Protein AF-A0A2R6DMB8-F1 (afdb_monomer_lite)

Sequence (91 aa):
MNTRQAARRYVIVLLSSILAFTVLYSVGMQVFENEPRSLLRSLQVVMQTLTTIGYGGDAPWETTPMLVLVLTMQTATLLLVFSAFPAVVVP

Secondary structure (DSSP, 8-state):
--HHHHHHHHHHHHHHHHHHHHHHHHHHHHHTSS----HHHHHHHHHHHHTT----TTPPP-SHHHHHHHHHHHHHHHHHHHHHHHHHH--

Structure (mmCIF, N/CA/C/O backbone):
data_AF-A0A2R6DMB8-F1
#
_entry.id   AF-A0A2R6DMB8-F1
#
loop_
_atom_site.group_PDB
_atom_site.id
_atom_site.type_symbol
_atom_site.label_atom_id
_atom_site.label_alt_id
_atom_site.label_comp_id
_atom_site.label_asym_id
_atom_site.label_entity_id
_atom_site.label_seq_id
_atom_site.pdbx_PDB_ins_code
_atom_site.Cartn_x
_atom_site.Cartn_y
_atom_site.Cartn_z
_atom_site.occupancy
_atom_site.B_iso_or_equiv
_atom_site.auth_seq_id
_atom_site.auth_comp_id
_atom_site.auth_asym_id
_atom_site.auth_atom_id
_atom_site.pdbx_PDB_model_num
ATOM 1 N N . MET A 1 1 ? 23.771 -6.957 -18.044 1.00 59.16 1 MET A N 1
ATOM 2 C CA . MET A 1 1 ? 22.596 -7.580 -17.391 1.00 59.16 1 MET A CA 1
ATOM 3 C C . MET A 1 1 ? 21.472 -7.613 -18.413 1.00 59.16 1 MET A C 1
ATOM 5 O O . MET A 1 1 ? 21.180 -6.571 -18.975 1.00 59.16 1 MET A O 1
ATOM 9 N N . ASN A 1 2 ? 20.908 -8.781 -18.730 1.00 75.06 2 ASN A N 1
ATOM 10 C CA . ASN A 1 2 ? 19.930 -8.895 -19.819 1.00 75.06 2 ASN A CA 1
ATOM 11 C C . ASN A 1 2 ? 18.646 -8.135 -19.447 1.00 75.06 2 ASN A C 1
ATOM 13 O O . ASN A 1 2 ? 17.964 -8.527 -18.499 1.00 75.06 2 ASN A O 1
ATOM 17 N N . THR A 1 3 ? 18.307 -7.076 -20.184 1.00 76.44 3 THR A N 1
ATOM 18 C CA . THR A 1 3 ? 17.143 -6.192 -19.950 1.00 76.44 3 THR A CA 1
ATOM 19 C C . THR A 1 3 ? 15.837 -6.971 -19.754 1.00 76.44 3 THR A C 1
ATOM 21 O O . THR A 1 3 ? 15.076 -6.699 -18.827 1.00 76.44 3 THR A O 1
ATOM 24 N N . ARG A 1 4 ? 15.638 -8.056 -20.516 1.00 81.00 4 ARG A N 1
ATOM 25 C CA . ARG A 1 4 ? 14.502 -8.989 -20.359 1.00 81.00 4 ARG A CA 1
ATOM 26 C C . ARG A 1 4 ? 14.406 -9.632 -18.969 1.00 81.00 4 ARG A C 1
ATOM 28 O O . ARG A 1 4 ? 13.309 -9.825 -18.452 1.00 81.00 4 ARG A O 1
ATOM 35 N N . GLN A 1 5 ? 15.536 -9.985 -18.355 1.00 85.31 5 GLN A N 1
ATOM 36 C CA . GLN A 1 5 ? 15.548 -10.579 -17.013 1.00 85.31 5 GLN A CA 1
ATOM 37 C C . GLN A 1 5 ? 15.216 -9.538 -15.940 1.00 85.31 5 GLN A C 1
ATOM 39 O O . GLN A 1 5 ? 14.518 -9.867 -14.981 1.00 85.31 5 GLN A O 1
ATOM 44 N N . ALA A 1 6 ? 15.678 -8.295 -16.112 1.00 85.56 6 ALA A N 1
ATOM 45 C CA . ALA A 1 6 ? 15.347 -7.189 -15.218 1.00 85.56 6 ALA A CA 1
ATOM 46 C C . ALA A 1 6 ? 13.845 -6.864 -15.272 1.00 85.56 6 ALA A C 1
ATOM 48 O O . ALA A 1 6 ? 13.199 -6.831 -14.227 1.00 85.56 6 ALA A O 1
ATOM 49 N N . ALA A 1 7 ? 13.270 -6.759 -16.475 1.00 87.00 7 ALA A N 1
ATOM 50 C CA . ALA A 1 7 ? 11.836 -6.543 -16.664 1.00 87.00 7 ALA A CA 1
ATOM 51 C C . ALA A 1 7 ? 10.989 -7.662 -16.033 1.00 87.00 7 ALA A C 1
ATOM 53 O O . ALA A 1 7 ? 10.036 -7.390 -15.306 1.00 87.00 7 ALA A O 1
ATOM 54 N N . ARG A 1 8 ? 11.371 -8.934 -16.229 1.00 90.50 8 ARG A N 1
ATOM 55 C CA . ARG A 1 8 ? 10.668 -10.067 -15.604 1.00 90.50 8 ARG A CA 1
ATOM 56 C C . ARG A 1 8 ? 10.690 -9.981 -14.077 1.00 90.50 8 ARG A C 1
ATOM 58 O O . ARG A 1 8 ? 9.665 -10.203 -13.442 1.00 90.50 8 ARG A O 1
ATOM 65 N N . ARG A 1 9 ? 11.851 -9.679 -13.486 1.00 91.62 9 ARG A N 1
ATOM 66 C CA . ARG A 1 9 ? 11.988 -9.516 -12.029 1.00 91.62 9 ARG A CA 1
ATOM 67 C C . ARG A 1 9 ? 11.130 -8.361 -11.524 1.00 91.62 9 ARG A C 1
ATOM 69 O O . ARG A 1 9 ? 10.430 -8.542 -10.537 1.00 91.62 9 ARG A O 1
ATOM 76 N N . TYR A 1 10 ? 11.142 -7.231 -12.227 1.00 91.62 10 TYR A N 1
ATOM 77 C CA . TYR A 1 10 ? 10.321 -6.072 -11.895 1.00 91.62 10 TYR A CA 1
ATOM 78 C C . TYR A 1 10 ? 8.829 -6.421 -11.851 1.00 91.62 10 TYR A C 1
ATOM 80 O O . TYR A 1 10 ? 8.180 -6.176 -10.840 1.00 91.62 10 TYR A O 1
ATOM 88 N N . VAL A 1 11 ? 8.304 -7.065 -12.899 1.00 93.19 11 VAL A N 1
ATOM 89 C CA . VAL A 1 11 ? 6.887 -7.462 -12.965 1.00 93.19 11 VAL A CA 1
ATOM 90 C C . VAL A 1 11 ? 6.517 -8.427 -11.840 1.00 93.19 11 VAL A C 1
ATOM 92 O O . VAL A 1 11 ? 5.467 -8.267 -11.226 1.00 93.19 11 VAL A O 1
ATOM 95 N N . ILE A 1 12 ? 7.376 -9.406 -11.538 1.00 96.12 12 ILE A N 1
ATOM 96 C CA . ILE A 1 12 ? 7.139 -10.342 -10.430 1.00 96.12 12 ILE A CA 1
ATOM 97 C C . ILE A 1 12 ? 7.049 -9.581 -9.106 1.00 96.12 12 ILE A C 1
ATOM 99 O O . ILE A 1 12 ? 6.077 -9.756 -8.380 1.00 96.12 12 ILE A O 1
ATOM 103 N N . VAL A 1 13 ? 8.021 -8.710 -8.816 1.00 95.88 13 VAL A N 1
ATOM 104 C CA . VAL A 1 13 ? 8.029 -7.917 -7.579 1.00 95.88 13 VAL A CA 1
ATOM 105 C C . VAL A 1 13 ? 6.792 -7.026 -7.504 1.00 95.88 13 VAL A C 1
ATOM 107 O O . VAL A 1 13 ? 6.127 -7.015 -6.475 1.00 95.88 13 VAL A O 1
ATOM 110 N N . LEU A 1 14 ? 6.435 -6.346 -8.594 1.00 96.00 14 LEU A N 1
ATOM 111 C CA . LEU A 1 14 ? 5.256 -5.489 -8.662 1.00 96.00 14 LEU A CA 1
ATOM 112 C C . LEU A 1 14 ? 3.969 -6.261 -8.337 1.00 96.00 14 LEU A C 1
ATOM 114 O O . LEU A 1 14 ? 3.213 -5.854 -7.457 1.00 96.00 14 LEU A O 1
ATOM 118 N N . LEU A 1 15 ? 3.732 -7.391 -9.010 1.00 97.44 15 LEU A N 1
ATOM 119 C CA . LEU A 1 15 ? 2.541 -8.215 -8.782 1.00 97.44 15 LEU A CA 1
ATOM 120 C C . LEU A 1 15 ? 2.517 -8.794 -7.364 1.00 97.44 15 LEU A C 1
ATOM 122 O O . LEU A 1 15 ? 1.472 -8.779 -6.713 1.00 97.44 15 LEU A O 1
ATOM 126 N N . SER A 1 16 ? 3.662 -9.258 -6.858 1.00 98.12 16 SER A N 1
ATOM 127 C CA . SER A 1 16 ? 3.782 -9.737 -5.480 1.00 98.12 16 SER A CA 1
ATOM 128 C C . SER A 1 16 ? 3.483 -8.634 -4.465 1.00 98.12 16 SER A C 1
ATOM 130 O O . SER A 1 16 ? 2.754 -8.889 -3.511 1.00 98.12 16 SER A O 1
ATOM 132 N N . SER A 1 17 ? 3.978 -7.411 -4.674 1.00 97.88 17 SER A N 1
ATOM 133 C CA . SER A 1 17 ? 3.679 -6.263 -3.812 1.00 97.88 17 SER A C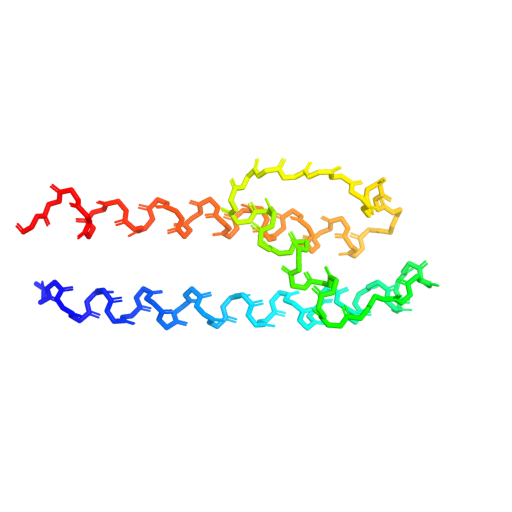A 1
ATOM 134 C C . SER A 1 17 ? 2.196 -5.906 -3.832 1.00 97.88 17 SER A C 1
ATOM 136 O O . SER A 1 17 ? 1.620 -5.708 -2.766 1.00 97.88 17 SER A O 1
ATOM 138 N N . ILE A 1 18 ? 1.557 -5.879 -5.007 1.00 98.44 18 ILE A N 1
ATOM 139 C CA . ILE A 1 18 ? 0.117 -5.599 -5.128 1.00 98.44 18 ILE A CA 1
ATOM 140 C C . ILE A 1 18 ? -0.695 -6.616 -4.320 1.00 98.44 18 ILE A C 1
ATOM 142 O O . ILE A 1 18 ? -1.543 -6.229 -3.515 1.00 98.44 18 ILE A O 1
ATOM 146 N N . LEU A 1 19 ? -0.418 -7.910 -4.494 1.00 98.50 19 LEU A N 1
ATOM 147 C CA . LEU A 1 19 ? -1.127 -8.974 -3.781 1.00 98.50 19 LEU A CA 1
ATOM 148 C C . LEU A 1 19 ? -0.865 -8.919 -2.271 1.00 98.50 19 LEU A C 1
ATOM 150 O O . LEU A 1 19 ? -1.809 -8.985 -1.485 1.00 98.50 19 LEU A O 1
ATOM 154 N N . ALA A 1 20 ? 0.396 -8.745 -1.865 1.00 98.62 20 ALA A N 1
ATOM 155 C CA . ALA A 1 20 ? 0.779 -8.679 -0.459 1.00 98.62 20 ALA A CA 1
ATOM 156 C C . ALA A 1 20 ? 0.119 -7.492 0.252 1.00 98.62 20 ALA A C 1
ATOM 158 O O . ALA A 1 20 ? -0.525 -7.682 1.282 1.00 98.62 20 ALA A O 1
ATOM 159 N N . PHE A 1 21 ? 0.209 -6.283 -0.313 1.00 98.69 21 PHE A N 1
ATOM 160 C CA . PHE A 1 21 ? -0.436 -5.109 0.273 1.00 98.69 21 PHE A CA 1
ATOM 161 C C . PHE A 1 21 ? -1.959 -5.226 0.271 1.00 98.69 21 PHE A C 1
ATOM 163 O O . PHE A 1 21 ? -2.581 -4.807 1.239 1.00 98.69 21 PHE A O 1
ATOM 170 N N . THR A 1 22 ? -2.566 -5.846 -0.746 1.00 98.75 22 THR A N 1
ATOM 171 C CA . THR A 1 22 ? -4.024 -6.063 -0.780 1.00 98.75 22 THR A CA 1
ATOM 172 C C . THR A 1 22 ? -4.486 -6.906 0.408 1.00 98.75 22 THR A C 1
ATOM 174 O O . THR A 1 22 ? -5.434 -6.533 1.100 1.00 98.75 22 THR A O 1
ATOM 177 N N . VAL A 1 23 ? -3.800 -8.023 0.671 1.00 98.69 23 VAL A N 1
ATOM 178 C CA . VAL A 1 23 ? -4.124 -8.911 1.797 1.00 98.69 23 VAL A CA 1
ATOM 179 C C . VAL A 1 23 ? -3.836 -8.225 3.130 1.00 98.69 23 VAL A C 1
ATOM 181 O O . VAL A 1 23 ? -4.705 -8.205 3.998 1.00 98.69 23 VAL A O 1
ATOM 184 N N . LEU A 1 24 ? -2.653 -7.619 3.284 1.00 98.69 24 LEU A N 1
ATOM 185 C CA . LEU A 1 24 ? -2.271 -6.917 4.514 1.00 98.69 24 LEU A CA 1
ATOM 186 C C . LEU A 1 24 ? -3.229 -5.773 4.845 1.00 98.69 24 LEU A C 1
ATOM 188 O O . LEU A 1 24 ? -3.572 -5.593 6.007 1.00 98.69 24 LEU A O 1
ATOM 192 N N . TYR A 1 25 ? -3.689 -5.029 3.841 1.00 98.56 25 TYR A N 1
ATOM 193 C CA . TYR A 1 25 ? -4.631 -3.933 4.034 1.00 98.56 25 TYR A CA 1
ATOM 194 C C . TYR A 1 25 ? -6.017 -4.438 4.442 1.00 98.56 25 TYR A C 1
ATOM 196 O O . TYR A 1 25 ? -6.604 -3.906 5.378 1.00 98.56 25 TYR A O 1
ATOM 204 N N . SER A 1 26 ? -6.529 -5.492 3.795 1.00 98.50 26 SER A N 1
ATOM 205 C CA . SER A 1 26 ? -7.810 -6.107 4.179 1.00 98.50 26 SER A CA 1
ATOM 206 C C . SER A 1 26 ? -7.781 -6.615 5.627 1.00 98.50 26 SER A C 1
ATOM 208 O O . SER A 1 26 ? -8.667 -6.280 6.415 1.00 98.50 26 SER A O 1
ATOM 210 N N . VAL A 1 27 ? -6.722 -7.346 5.999 1.00 98.50 27 VAL A N 1
ATOM 211 C CA . VAL A 1 27 ? -6.522 -7.851 7.367 1.00 98.50 27 VAL A CA 1
ATOM 212 C C . VAL A 1 27 ? -6.331 -6.702 8.356 1.00 98.50 27 VAL A C 1
ATOM 214 O O . VAL A 1 27 ? -6.938 -6.712 9.421 1.00 98.50 27 VAL A O 1
ATOM 217 N N . GLY A 1 28 ? -5.528 -5.695 8.014 1.00 98.19 28 GLY A N 1
ATOM 218 C CA . GLY A 1 28 ? -5.260 -4.556 8.888 1.00 98.19 28 GLY A CA 1
ATOM 219 C C . GLY A 1 28 ? -6.517 -3.743 9.196 1.00 98.19 28 GLY A C 1
ATOM 220 O O . GLY A 1 28 ? -6.782 -3.442 10.357 1.00 98.19 28 GLY A O 1
ATOM 221 N N . MET A 1 29 ? -7.343 -3.480 8.184 1.00 98.31 29 MET A N 1
ATOM 222 C CA . MET A 1 29 ? -8.633 -2.806 8.357 1.00 98.31 29 MET A CA 1
ATOM 223 C C . MET A 1 29 ? -9.595 -3.612 9.241 1.00 98.31 29 MET A C 1
ATOM 225 O O . MET A 1 29 ? -10.297 -3.044 10.073 1.00 98.31 29 MET A O 1
ATOM 229 N N . GLN A 1 30 ? -9.607 -4.941 9.102 1.00 97.81 30 GLN A N 1
ATOM 230 C CA . GLN A 1 30 ? -10.436 -5.806 9.940 1.00 97.81 30 GLN A CA 1
ATOM 231 C C . GLN A 1 30 ? -9.950 -5.857 11.395 1.00 97.81 30 GLN A C 1
ATOM 233 O O . GLN A 1 30 ? -10.769 -5.821 12.307 1.00 97.81 30 GLN A O 1
ATOM 238 N N . VAL A 1 31 ? -8.638 -5.982 11.612 1.00 98.19 31 VAL A N 1
ATOM 239 C CA . VAL A 1 31 ? -8.050 -6.244 12.936 1.00 98.19 31 VAL A CA 1
ATOM 240 C C . VAL A 1 31 ? -7.837 -4.966 13.745 1.00 98.19 31 VAL A C 1
ATOM 242 O O . VAL A 1 31 ? -8.045 -4.981 14.954 1.00 98.19 31 VAL A O 1
ATOM 245 N N . PHE A 1 32 ? -7.396 -3.880 13.107 1.00 98.06 32 PHE A N 1
ATOM 246 C CA . PHE A 1 32 ? -7.000 -2.656 13.807 1.00 98.06 32 PHE A CA 1
ATOM 247 C C . PHE A 1 32 ? -8.074 -1.566 13.747 1.00 98.06 32 PHE A C 1
ATOM 249 O O . PHE A 1 32 ? -8.328 -0.931 14.762 1.00 98.06 32 PHE A O 1
ATOM 256 N N . GLU A 1 33 ? -8.746 -1.380 12.608 1.00 97.31 33 GLU A N 1
ATOM 257 C CA . GLU A 1 33 ? -9.748 -0.307 12.434 1.00 97.31 33 GLU A CA 1
ATOM 258 C C . GLU A 1 33 ? -11.190 -0.778 12.695 1.00 97.31 33 GLU A C 1
ATOM 260 O O . GLU A 1 33 ? -12.104 0.035 12.736 1.00 97.31 33 GLU A O 1
ATOM 265 N N . ASN A 1 34 ? -11.419 -2.087 12.871 1.00 96.94 34 ASN A N 1
ATOM 266 C CA . ASN A 1 34 ? -12.756 -2.702 12.968 1.00 96.94 34 ASN A CA 1
ATOM 267 C C . ASN A 1 34 ? -13.685 -2.379 11.775 1.00 96.94 34 ASN A C 1
ATOM 269 O O . ASN A 1 34 ? -14.907 -2.461 11.881 1.00 96.94 34 ASN A O 1
ATOM 273 N N . GLU A 1 35 ? -13.103 -2.066 10.617 1.00 95.44 35 GLU A N 1
ATOM 274 C CA . GLU A 1 35 ? -13.788 -1.603 9.406 1.00 95.44 35 GLU A CA 1
ATOM 275 C C . GLU A 1 35 ? -13.458 -2.552 8.241 1.00 95.44 35 GLU A C 1
ATOM 277 O O . GLU A 1 35 ? -12.660 -2.222 7.359 1.00 95.44 35 GLU A O 1
ATOM 282 N N . PRO A 1 36 ? -14.012 -3.780 8.216 1.00 95.69 36 PRO A N 1
ATOM 283 C CA . PRO A 1 36 ? -13.609 -4.800 7.256 1.00 95.69 36 PRO A CA 1
ATOM 284 C C . PRO A 1 36 ? -13.818 -4.333 5.809 1.00 95.69 36 PRO A C 1
ATOM 286 O O . PRO A 1 36 ? -14.886 -3.853 5.419 1.00 95.69 36 PRO A O 1
ATOM 289 N N . ARG A 1 37 ? -12.786 -4.518 4.980 1.00 97.19 37 ARG A N 1
ATOM 290 C CA . ARG A 1 37 ? -12.818 -4.228 3.541 1.00 97.19 37 ARG A CA 1
ATOM 291 C C . ARG A 1 37 ? -12.735 -5.523 2.746 1.00 97.19 37 ARG A C 1
ATOM 293 O O . ARG A 1 37 ? -11.918 -6.394 3.044 1.00 97.19 37 ARG A O 1
ATOM 300 N N . SER A 1 38 ? -13.561 -5.637 1.705 1.00 97.75 38 SER A N 1
ATOM 301 C CA . SER A 1 38 ? -13.444 -6.735 0.744 1.00 97.75 38 SER A CA 1
ATOM 302 C C . SER A 1 38 ? -12.090 -6.675 0.034 1.00 97.75 38 SER A C 1
ATOM 304 O O . SER A 1 38 ? -11.545 -5.589 -0.171 1.00 97.75 38 SER A O 1
ATOM 306 N N . LEU A 1 39 ? -11.572 -7.823 -0.418 1.00 97.88 39 LEU A N 1
ATOM 307 C CA . LEU A 1 39 ? -10.297 -7.868 -1.147 1.00 97.88 39 LEU A CA 1
ATOM 308 C C . LEU A 1 39 ? -10.289 -6.945 -2.373 1.00 97.88 39 LEU A C 1
ATOM 310 O O . LEU A 1 39 ? -9.271 -6.330 -2.668 1.00 97.88 39 LEU A O 1
ATOM 314 N N . LEU A 1 40 ? -11.427 -6.803 -3.061 1.00 98.19 40 LEU A N 1
ATOM 315 C CA . LEU A 1 40 ? -11.543 -5.906 -4.210 1.00 98.19 40 LEU A CA 1
ATOM 316 C C . LEU A 1 40 ? -11.443 -4.429 -3.802 1.00 98.19 40 LEU A C 1
ATOM 318 O O . LEU A 1 40 ? -10.788 -3.650 -4.493 1.00 98.19 40 LEU A O 1
ATOM 322 N N . ARG A 1 41 ? -12.044 -4.041 -2.669 1.00 97.94 41 ARG A N 1
ATOM 323 C CA . ARG A 1 41 ? -11.913 -2.680 -2.131 1.00 97.94 41 ARG A CA 1
ATOM 324 C C . ARG A 1 41 ? -10.485 -2.411 -1.660 1.00 97.94 41 ARG A C 1
ATOM 326 O O . ARG A 1 41 ? -9.938 -1.361 -1.978 1.00 97.94 41 ARG A O 1
ATOM 333 N N . SER A 1 42 ? -9.856 -3.366 -0.981 1.00 98.38 42 SER A N 1
ATOM 334 C CA . SER A 1 42 ? -8.449 -3.260 -0.580 1.00 98.38 42 SER A CA 1
ATOM 335 C C . SER A 1 42 ? -7.524 -3.135 -1.792 1.00 98.38 42 SER A C 1
ATOM 337 O O . SER A 1 42 ? -6.664 -2.259 -1.813 1.00 98.38 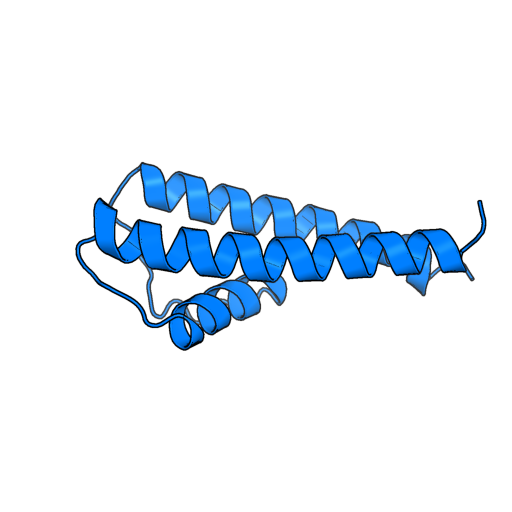42 SER A O 1
ATOM 339 N N . LEU A 1 43 ? -7.748 -3.925 -2.848 1.00 98.44 43 LEU A N 1
ATOM 340 C CA . LEU A 1 43 ? -7.014 -3.805 -4.110 1.00 98.44 43 LEU A CA 1
ATOM 341 C C . LEU A 1 43 ? -7.211 -2.420 -4.735 1.00 98.44 43 LEU A C 1
ATOM 343 O O . LEU A 1 43 ? -6.252 -1.826 -5.218 1.00 98.44 43 LEU A O 1
ATOM 347 N N . GLN A 1 44 ? -8.432 -1.881 -4.704 1.00 98.19 44 GLN A N 1
ATOM 348 C CA . GLN A 1 44 ? -8.714 -0.534 -5.198 1.00 98.19 44 GLN A CA 1
ATOM 349 C C . GLN A 1 44 ? -7.874 0.522 -4.463 1.00 98.19 44 GLN A C 1
ATOM 351 O O . GLN A 1 44 ? -7.332 1.415 -5.113 1.00 98.19 44 GLN A O 1
ATOM 356 N N . VAL A 1 45 ? -7.736 0.414 -3.137 1.00 98.06 45 VAL A N 1
ATOM 357 C CA . VAL A 1 45 ? -6.879 1.313 -2.344 1.00 98.06 45 VAL A CA 1
ATOM 358 C C . VAL A 1 45 ? -5.411 1.157 -2.746 1.00 98.06 45 VAL A C 1
ATOM 360 O O . VAL A 1 45 ? -4.759 2.154 -3.049 1.00 98.06 45 VAL A O 1
ATOM 363 N N . VAL A 1 46 ? -4.909 -0.078 -2.849 1.00 98.06 46 VAL A N 1
ATOM 364 C CA . VAL A 1 46 ? -3.525 -0.354 -3.281 1.00 98.06 46 VAL A CA 1
ATOM 365 C C . VAL A 1 46 ? -3.246 0.234 -4.666 1.00 98.06 46 VAL A C 1
ATOM 367 O O . VAL A 1 46 ? -2.223 0.885 -4.866 1.00 98.06 46 VAL A O 1
ATOM 370 N N . MET A 1 47 ? -4.167 0.065 -5.617 1.00 97.81 47 MET A N 1
ATOM 371 C CA . MET A 1 47 ? -4.032 0.613 -6.968 1.00 97.81 47 MET A CA 1
ATOM 372 C C . MET A 1 47 ? -4.059 2.143 -6.977 1.00 97.81 47 MET A C 1
ATOM 374 O O . MET A 1 47 ? -3.279 2.756 -7.704 1.00 97.81 47 MET A O 1
ATOM 378 N N . GLN A 1 48 ? -4.906 2.775 -6.160 1.00 97.69 48 GLN A N 1
ATOM 379 C CA . GLN A 1 48 ? -4.917 4.233 -6.006 1.00 97.69 48 GLN A CA 1
ATOM 380 C C . GLN A 1 48 ? -3.608 4.762 -5.422 1.00 97.69 48 GLN A C 1
ATOM 382 O O . GLN A 1 48 ? -3.151 5.818 -5.853 1.00 97.69 48 GLN A O 1
ATOM 387 N N . THR A 1 49 ? -2.997 4.04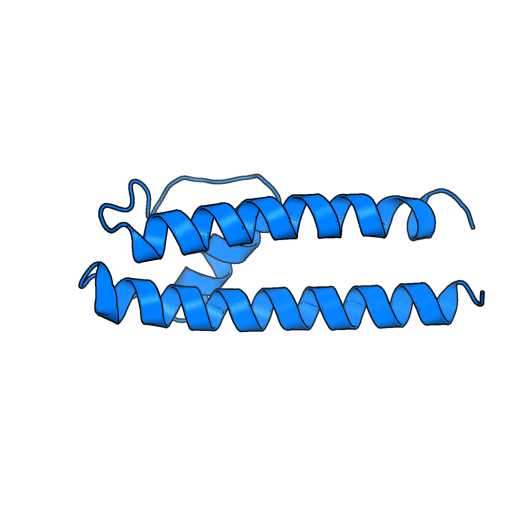9 -4.472 1.00 97.06 49 THR A N 1
ATOM 388 C CA . THR A 1 49 ? -1.679 4.418 -3.942 1.00 97.06 49 THR A CA 1
ATOM 389 C C . THR A 1 49 ? -0.599 4.242 -4.998 1.00 97.06 49 THR A C 1
ATOM 391 O O . THR A 1 49 ? 0.157 5.179 -5.238 1.00 97.06 49 THR A O 1
ATOM 394 N N . LEU A 1 50 ? -0.570 3.093 -5.682 1.00 95.88 50 LEU A N 1
ATOM 395 C CA . LEU A 1 50 ? 0.424 2.784 -6.713 1.00 95.88 50 LEU A CA 1
ATOM 396 C C . LEU A 1 50 ? 0.419 3.813 -7.855 1.00 95.88 50 LEU A C 1
ATOM 398 O O . LEU A 1 50 ? 1.466 4.194 -8.367 1.00 95.88 50 LEU A O 1
ATOM 402 N N . THR A 1 51 ? -0.775 4.263 -8.243 1.00 94.62 51 THR A N 1
ATOM 403 C CA . THR A 1 51 ? -0.989 5.265 -9.301 1.00 94.62 51 THR A CA 1
ATOM 404 C C . THR A 1 51 ? -0.978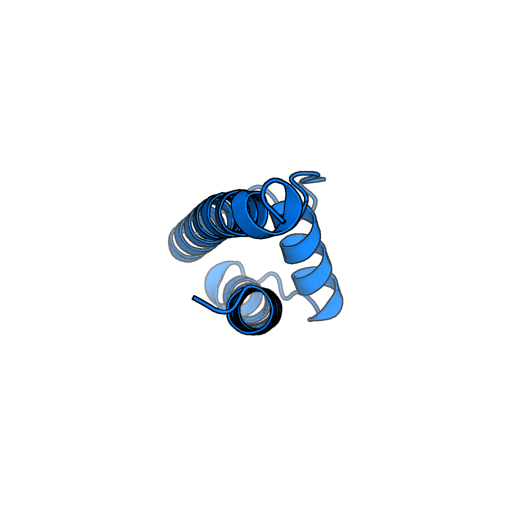 6.702 -8.790 1.00 94.62 51 THR A C 1
ATOM 406 O O . THR A 1 51 ? -1.135 7.630 -9.579 1.00 94.62 51 THR A O 1
ATOM 409 N N . THR A 1 52 ? -0.794 6.910 -7.485 1.00 93.94 52 THR A N 1
ATOM 410 C CA . THR A 1 52 ? -0.824 8.223 -6.819 1.00 93.94 52 THR A CA 1
ATOM 411 C C . THR A 1 52 ? -2.128 9.014 -7.011 1.00 93.94 52 THR A C 1
ATOM 413 O O . THR A 1 52 ? -2.149 10.225 -6.825 1.00 93.94 52 THR A O 1
ATOM 416 N N . ILE A 1 53 ? -3.233 8.339 -7.355 1.00 96.31 53 ILE A N 1
ATOM 417 C CA . ILE A 1 53 ? -4.560 8.957 -7.513 1.00 96.31 53 ILE A CA 1
ATOM 418 C C . ILE A 1 53 ? -5.158 9.321 -6.149 1.00 96.31 53 ILE A C 1
ATOM 420 O O . ILE A 1 53 ? -5.667 10.421 -5.976 1.00 96.31 53 ILE A O 1
ATOM 424 N N . GLY A 1 54 ? -5.113 8.382 -5.196 1.00 93.88 54 GLY A N 1
ATOM 425 C CA . GLY A 1 54 ? -5.502 8.600 -3.799 1.00 93.88 54 GLY A CA 1
ATOM 426 C C . GLY A 1 54 ? -6.850 9.302 -3.571 1.00 93.88 54 GLY A C 1
ATOM 427 O O . GLY A 1 54 ? -6.877 10.346 -2.931 1.00 93.88 54 GLY A O 1
ATOM 428 N N . TYR A 1 55 ? -7.980 8.719 -3.994 1.00 95.56 55 TYR A N 1
ATOM 429 C CA . TYR A 1 55 ? -9.318 9.308 -3.783 1.00 95.56 55 TYR A CA 1
ATOM 430 C C . TYR A 1 55 ? -9.717 9.473 -2.303 1.00 95.56 55 TYR A C 1
ATOM 432 O O . TYR A 1 55 ? -10.747 10.074 -2.015 1.00 95.56 55 TYR A O 1
ATOM 440 N N . GLY A 1 56 ? -8.943 8.917 -1.366 1.00 94.44 56 GLY A N 1
ATOM 441 C CA . GLY A 1 56 ? -9.110 9.153 0.071 1.00 94.44 56 GLY A CA 1
ATOM 442 C C . GLY A 1 56 ? -10.284 8.420 0.720 1.00 94.44 56 GLY A C 1
ATOM 443 O O . GLY A 1 56 ? -10.599 8.699 1.865 1.00 94.44 56 GLY A O 1
ATOM 444 N N . GLY A 1 57 ? -10.918 7.467 0.029 1.00 92.69 57 GLY A N 1
ATOM 445 C CA . GLY A 1 57 ? -12.168 6.847 0.491 1.00 92.69 57 GLY A CA 1
ATOM 446 C C . GLY A 1 57 ? -12.096 6.049 1.800 1.00 92.69 57 GLY A C 1
ATOM 447 O O . GLY A 1 57 ? -13.145 5.755 2.358 1.00 92.69 57 GLY A O 1
ATOM 448 N N . ASP A 1 58 ? -10.897 5.700 2.266 1.00 93.62 58 ASP A N 1
ATOM 449 C CA . ASP A 1 58 ? -10.667 4.992 3.534 1.00 93.62 58 ASP A CA 1
ATOM 450 C C . ASP A 1 58 ? -9.802 5.831 4.503 1.00 93.62 58 ASP A C 1
ATOM 452 O O . ASP A 1 58 ? -9.426 5.348 5.564 1.00 93.62 58 ASP A O 1
ATOM 456 N N . ALA A 1 59 ? -9.460 7.071 4.135 1.00 92.56 59 ALA A N 1
ATOM 457 C CA . ALA A 1 59 ? -8.721 7.991 4.992 1.00 92.56 59 ALA A CA 1
ATOM 458 C C . ALA A 1 59 ? -9.690 8.868 5.815 1.00 92.56 59 ALA A C 1
ATOM 460 O O . ALA A 1 59 ? -10.769 9.202 5.318 1.00 92.56 59 ALA A O 1
ATOM 461 N N . PRO A 1 60 ? -9.285 9.327 7.015 1.00 95.00 60 PRO A N 1
ATOM 462 C CA . PRO A 1 60 ? -8.036 8.996 7.710 1.00 95.00 60 PRO A CA 1
ATOM 463 C C . PRO A 1 60 ? -8.060 7.595 8.348 1.00 95.00 60 PRO A C 1
ATOM 465 O O . PRO A 1 60 ? -9.114 7.096 8.718 1.00 95.00 60 PRO A O 1
ATOM 468 N N . TRP A 1 61 ? -6.878 6.990 8.503 1.00 96.81 61 TRP A N 1
ATOM 469 C CA . TRP A 1 61 ? -6.678 5.809 9.354 1.00 96.81 61 TRP A CA 1
ATOM 470 C C . TRP A 1 61 ? -6.352 6.261 10.775 1.00 96.81 61 TRP A C 1
ATOM 472 O O . TRP A 1 61 ? -5.541 7.179 10.939 1.00 96.81 61 TRP A O 1
ATOM 482 N N . GLU A 1 62 ? -6.939 5.629 11.789 1.00 96.94 62 GLU A N 1
ATOM 483 C CA . GLU A 1 62 ? -6.799 6.085 13.177 1.00 96.94 62 GLU A CA 1
ATOM 484 C C . GLU A 1 62 ? -5.711 5.327 13.942 1.00 96.94 62 GLU A C 1
ATOM 486 O O . GLU A 1 62 ? -5.075 5.876 14.847 1.00 96.94 62 GLU A O 1
ATOM 491 N N . THR A 1 63 ? -5.447 4.072 13.577 1.00 98.19 63 THR A N 1
ATOM 492 C CA . THR A 1 63 ? -4.530 3.221 14.337 1.00 98.19 63 THR A CA 1
ATOM 493 C C . THR A 1 63 ? -3.086 3.305 13.849 1.00 98.19 63 THR A C 1
ATOM 495 O O . THR A 1 63 ? -2.783 3.336 12.653 1.00 98.19 63 THR A O 1
ATOM 498 N N . THR A 1 64 ? -2.138 3.267 14.792 1.00 98.44 64 THR A N 1
ATOM 499 C CA . THR A 1 64 ? -0.698 3.285 14.484 1.00 98.44 64 THR A CA 1
ATOM 500 C C . THR A 1 64 ? -0.265 2.172 13.516 1.00 98.44 64 THR A C 1
ATOM 502 O O . THR A 1 64 ? 0.483 2.480 12.586 1.00 98.44 64 THR A O 1
ATOM 505 N N . PRO A 1 65 ? -0.718 0.906 13.650 1.00 98.31 65 PRO A N 1
ATOM 506 C CA . PRO A 1 65 ? -0.355 -0.146 12.701 1.00 98.31 65 PRO A CA 1
ATOM 507 C C . PRO A 1 65 ? -0.796 0.155 11.263 1.00 98.31 65 PRO A C 1
ATOM 509 O O . PRO A 1 65 ? -0.018 -0.065 10.333 1.00 98.31 65 PRO A O 1
ATOM 512 N N . MET A 1 66 ? -1.999 0.705 11.066 1.00 98.38 66 MET A N 1
ATOM 513 C CA . MET A 1 66 ? -2.475 1.073 9.730 1.00 98.38 66 MET A CA 1
ATOM 514 C C . MET A 1 66 ? -1.720 2.262 9.151 1.00 98.38 66 MET A C 1
ATOM 516 O O . MET A 1 66 ? -1.342 2.225 7.980 1.00 98.38 66 MET A O 1
ATOM 520 N N . LEU A 1 67 ? -1.418 3.274 9.965 1.00 98.38 67 LEU A N 1
ATOM 521 C CA . LEU A 1 67 ? -0.578 4.395 9.538 1.00 98.38 67 LEU A CA 1
ATOM 522 C C . LEU A 1 67 ? 0.799 3.911 9.056 1.00 98.38 67 LEU A C 1
ATOM 524 O O . LEU A 1 67 ? 1.260 4.317 7.988 1.00 98.38 67 LEU A O 1
ATOM 528 N N . VAL A 1 68 ? 1.433 2.989 9.788 1.00 98.62 68 VAL A N 1
ATOM 529 C CA . VAL A 1 68 ? 2.713 2.379 9.388 1.00 98.62 68 VAL A CA 1
ATOM 530 C C . VAL A 1 68 ? 2.573 1.576 8.093 1.00 98.62 68 VAL A C 1
ATOM 532 O O . VAL A 1 68 ? 3.424 1.700 7.205 1.00 98.62 68 VAL A O 1
ATOM 535 N N . LEU A 1 69 ? 1.506 0.785 7.945 1.00 98.44 69 LEU A N 1
ATOM 536 C CA . LEU A 1 69 ? 1.245 0.022 6.723 1.00 98.44 69 LEU A CA 1
ATOM 537 C C . LEU A 1 69 ? 1.101 0.946 5.508 1.00 98.44 69 LEU A C 1
ATOM 539 O O . LEU A 1 69 ? 1.733 0.717 4.476 1.00 98.44 69 LEU A O 1
ATOM 543 N N . VAL A 1 70 ? 0.309 2.010 5.632 1.00 97.69 70 VAL A N 1
ATOM 544 C CA . VAL A 1 70 ? 0.050 2.967 4.550 1.00 97.69 70 VAL A CA 1
ATOM 545 C C . VAL A 1 70 ? 1.312 3.756 4.192 1.00 97.69 70 VAL A C 1
ATOM 547 O O . VAL A 1 70 ? 1.610 3.931 3.009 1.00 97.69 70 VAL A O 1
ATOM 550 N N . LEU A 1 71 ? 2.111 4.185 5.171 1.00 98.00 71 LEU A N 1
ATOM 551 C CA . LEU A 1 71 ? 3.419 4.812 4.922 1.00 98.00 71 LEU A CA 1
ATOM 552 C C . LEU A 1 71 ? 4.390 3.862 4.208 1.00 98.00 71 LEU A C 1
ATOM 554 O O . LEU A 1 71 ? 5.082 4.261 3.267 1.00 98.00 71 LEU A O 1
ATOM 558 N N . THR A 1 72 ? 4.404 2.591 4.609 1.00 98.44 72 THR A N 1
ATOM 559 C CA . THR A 1 72 ? 5.222 1.555 3.967 1.00 98.44 72 THR A CA 1
ATOM 560 C C . THR A 1 72 ? 4.784 1.326 2.522 1.00 98.44 72 THR A C 1
ATOM 562 O O . THR A 1 72 ? 5.623 1.288 1.624 1.00 98.44 72 THR A O 1
ATOM 565 N N . MET A 1 73 ? 3.477 1.235 2.271 1.00 97.81 73 MET A N 1
ATOM 566 C CA . MET A 1 73 ? 2.913 1.060 0.931 1.00 97.81 73 MET A CA 1
ATOM 567 C C . MET A 1 73 ? 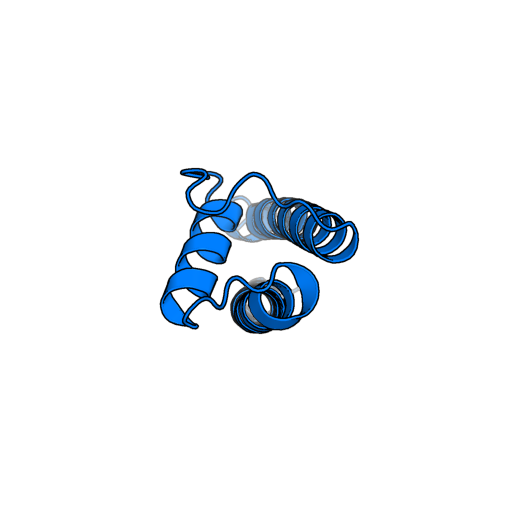3.242 2.241 0.005 1.00 97.81 73 MET A C 1
ATOM 569 O O . MET A 1 73 ? 3.630 2.034 -1.148 1.00 97.81 73 MET A O 1
ATOM 573 N N . GLN A 1 74 ? 3.145 3.476 0.505 1.00 96.88 74 GLN A N 1
ATOM 574 C CA . GLN A 1 74 ? 3.521 4.682 -0.244 1.00 96.88 74 GLN A CA 1
ATOM 575 C C . GLN A 1 74 ? 5.020 4.702 -0.573 1.00 96.88 74 GLN A C 1
ATOM 577 O O . GLN A 1 74 ? 5.407 4.957 -1.713 1.00 96.88 74 GLN A O 1
ATOM 582 N N . THR A 1 75 ? 5.870 4.359 0.398 1.00 97.88 75 THR A N 1
ATOM 583 C CA . THR A 1 75 ? 7.328 4.294 0.200 1.00 97.88 75 THR A CA 1
ATOM 584 C C . THR A 1 75 ? 7.705 3.203 -0.805 1.00 97.88 75 THR A C 1
ATOM 586 O O . THR A 1 75 ? 8.498 3.437 -1.715 1.00 97.88 75 THR A O 1
ATOM 589 N N . ALA A 1 76 ? 7.101 2.017 -0.696 1.00 96.88 76 ALA A N 1
ATOM 590 C CA . ALA A 1 76 ? 7.313 0.922 -1.638 1.00 96.88 76 ALA A CA 1
ATOM 591 C C . ALA A 1 76 ? 6.874 1.304 -3.058 1.00 96.88 76 ALA A C 1
ATOM 593 O O . ALA A 1 76 ? 7.604 1.044 -4.012 1.00 96.88 76 ALA A O 1
ATOM 594 N N . THR A 1 77 ? 5.726 1.972 -3.198 1.00 95.25 77 THR A N 1
ATOM 595 C CA . THR A 1 77 ? 5.244 2.500 -4.483 1.00 95.25 77 THR A CA 1
ATOM 596 C C . THR A 1 77 ? 6.276 3.416 -5.125 1.00 95.25 77 THR A C 1
ATOM 598 O O . THR A 1 77 ? 6.623 3.222 -6.290 1.00 95.25 77 THR A O 1
ATOM 601 N N . LEU A 1 78 ? 6.812 4.369 -4.359 1.00 94.56 78 LEU A N 1
ATOM 602 C CA . LEU A 1 78 ? 7.833 5.295 -4.837 1.00 94.56 78 LEU A CA 1
ATOM 603 C C . LEU A 1 78 ? 9.037 4.534 -5.413 1.00 94.56 78 LEU A C 1
ATOM 605 O O . LEU A 1 78 ? 9.436 4.758 -6.556 1.00 94.56 78 LEU A O 1
ATOM 609 N N . LEU A 1 79 ? 9.566 3.570 -4.654 1.00 94.25 79 LEU A N 1
ATOM 610 C CA . LEU A 1 79 ? 10.701 2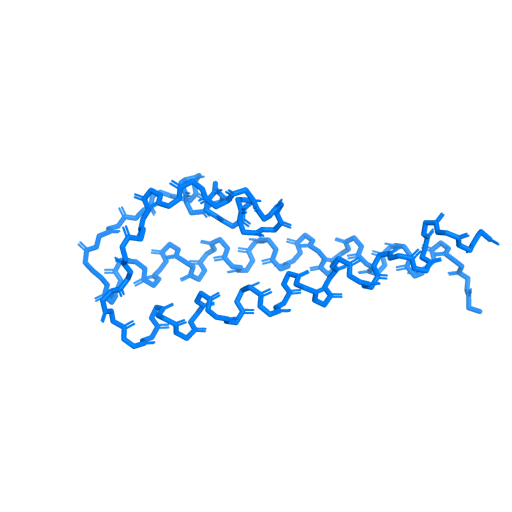.746 -5.078 1.00 94.25 79 LEU A CA 1
ATOM 611 C C . LEU A 1 79 ? 10.387 1.916 -6.331 1.00 94.25 79 LEU A C 1
ATOM 613 O O . LEU A 1 79 ? 11.230 1.814 -7.225 1.00 94.25 79 LEU A O 1
ATOM 617 N N . LEU A 1 80 ? 9.188 1.335 -6.422 1.00 92.50 80 LEU A N 1
ATOM 618 C CA . LEU A 1 80 ? 8.762 0.534 -7.571 1.00 92.50 80 LEU A CA 1
ATOM 619 C C . LEU A 1 80 ? 8.616 1.381 -8.838 1.00 92.50 80 LEU A C 1
ATOM 621 O O . LEU A 1 80 ? 9.043 0.949 -9.908 1.00 92.50 80 LEU A O 1
ATOM 625 N N . VAL A 1 81 ? 8.057 2.585 -8.742 1.00 89.12 81 VAL A N 1
ATOM 626 C CA . VAL A 1 81 ? 7.930 3.487 -9.895 1.00 89.12 81 VAL A CA 1
ATOM 627 C C . VAL A 1 81 ? 9.312 3.912 -10.396 1.00 89.12 81 VAL A C 1
ATOM 629 O O . VAL A 1 81 ? 9.596 3.793 -11.588 1.00 89.12 81 VAL A O 1
ATOM 632 N N . PHE A 1 82 ? 10.220 4.309 -9.499 1.00 87.44 82 PHE A N 1
ATOM 633 C CA . PHE A 1 82 ? 11.586 4.675 -9.895 1.00 87.44 82 PHE A CA 1
ATOM 634 C C . PHE A 1 82 ? 12.388 3.498 -10.453 1.00 87.44 82 PHE A C 1
ATOM 636 O O . PHE A 1 82 ? 13.161 3.672 -11.394 1.00 87.44 82 PHE A O 1
ATOM 643 N N . SER A 1 83 ? 12.178 2.288 -9.934 1.00 86.38 83 SER A N 1
ATOM 644 C CA . SER A 1 83 ? 12.850 1.081 -10.432 1.00 86.38 83 SER A CA 1
ATOM 645 C C . SER A 1 83 ? 12.419 0.697 -11.851 1.00 86.38 83 SER A C 1
ATOM 647 O O . SER A 1 83 ? 13.168 0.016 -12.551 1.00 86.38 83 SER A O 1
ATOM 649 N N . ALA A 1 84 ? 11.235 1.131 -12.295 1.00 79.94 84 ALA A N 1
ATOM 650 C CA . ALA A 1 84 ? 10.756 0.901 -13.656 1.00 79.94 84 ALA A CA 1
ATOM 651 C C . ALA A 1 84 ? 11.452 1.800 -14.690 1.00 79.94 84 ALA A C 1
ATOM 653 O O . ALA A 1 84 ? 11.623 1.396 -15.839 1.00 79.94 84 ALA A O 1
ATOM 654 N N . PHE A 1 85 ? 11.868 3.007 -14.290 1.00 76.69 85 PHE A N 1
ATOM 655 C CA . PHE A 1 85 ? 12.373 4.043 -15.196 1.00 76.69 85 PHE A CA 1
ATOM 656 C C . PHE A 1 85 ? 13.565 3.588 -16.064 1.00 76.69 85 PHE A C 1
ATOM 658 O O . PHE A 1 85 ? 13.494 3.758 -17.284 1.00 76.69 85 PHE A O 1
ATOM 665 N N . PRO A 1 86 ? 14.614 2.928 -15.524 1.00 66.94 86 PRO A N 1
ATOM 666 C CA . PRO A 1 86 ? 15.726 2.441 -16.342 1.00 66.94 86 PRO A CA 1
ATOM 667 C C . PRO A 1 86 ? 15.299 1.414 -17.395 1.00 66.94 86 PRO A C 1
ATOM 669 O O . PRO A 1 86 ? 15.877 1.379 -18.473 1.00 66.94 86 PRO A O 1
ATOM 672 N N . ALA A 1 87 ? 14.281 0.596 -17.103 1.00 66.94 87 ALA A N 1
ATOM 673 C CA . ALA A 1 87 ? 13.794 -0.432 -18.020 1.00 66.94 87 ALA A CA 1
ATOM 674 C C . ALA A 1 87 ? 12.975 0.138 -19.194 1.00 66.94 87 ALA A C 1
ATOM 676 O O . ALA A 1 87 ? 12.828 -0.543 -20.205 1.00 66.94 87 ALA A O 1
ATOM 677 N N . VAL A 1 88 ? 12.433 1.354 -19.055 1.00 60.47 88 VAL A N 1
ATOM 678 C CA . VAL A 1 88 ? 11.621 2.027 -20.084 1.00 60.47 88 VAL A CA 1
ATOM 679 C C . VAL A 1 88 ? 12.448 3.032 -20.892 1.00 60.47 88 VAL A C 1
ATOM 681 O O . VAL A 1 88 ? 12.232 3.169 -22.092 1.00 60.47 88 VAL A O 1
ATOM 684 N N . VAL A 1 89 ? 13.385 3.739 -20.250 1.00 62.25 89 VAL A N 1
ATOM 685 C CA . VAL A 1 89 ? 14.103 4.882 -20.850 1.00 62.25 89 VAL A CA 1
ATOM 686 C C . VAL A 1 89 ? 15.434 4.494 -21.494 1.00 62.25 89 VAL A C 1
ATOM 688 O O . VAL A 1 89 ? 15.863 5.160 -22.434 1.00 62.25 89 VAL A O 1
ATOM 691 N N . VAL A 1 90 ? 16.085 3.423 -21.033 1.00 59.78 90 VAL A N 1
ATOM 692 C CA . VAL A 1 90 ? 17.367 2.961 -21.586 1.00 59.78 90 VAL A CA 1
ATOM 693 C C . VAL A 1 90 ? 17.172 1.561 -22.187 1.00 59.78 90 VAL A C 1
ATOM 695 O O . VAL A 1 90 ? 17.304 0.576 -21.457 1.00 59.78 90 VAL A O 1
ATOM 698 N N . PRO A 1 91 ? 16.789 1.452 -23.476 1.00 52.12 91 PRO A N 1
ATOM 699 C CA . PRO A 1 91 ? 16.698 0.163 -24.159 1.00 52.12 91 PRO A CA 1
ATOM 700 C C . PRO A 1 91 ? 18.063 -0.511 -24.355 1.00 52.12 91 PRO A C 1
ATOM 702 O O . PRO A 1 91 ? 19.053 0.204 -24.633 1.00 52.12 91 PRO A O 1
#

Foldseek 3Di:
DPLVVLVVVLVVVVVVLLQVQLVVLQVCCVPPVVHHDDSVRSSVCLVCLLVVVCPQPPPDDDDPVNVVSSVVSNVVSVVSVVSCCCSPPPD

pLDDT: mean 92.33, std 10.48, range [52.12, 98.75]

Radius of gyration: 14.71 Å; chains: 1; bounding box: 36×20×39 Å